Protein AF-A0A0Q6R423-F1 (afdb_monomer_lite)

pLDDT: mean 86.65, std 15.24, range [48.53, 97.94]

Structure (mmCIF, N/CA/C/O backbone):
data_AF-A0A0Q6R423-F1
#
_entry.id   AF-A0A0Q6R423-F1
#
loop_
_atom_site.group_PDB
_atom_site.id
_atom_site.type_symbol
_atom_site.label_atom_id
_atom_site.label_alt_id
_atom_site.label_comp_id
_atom_site.label_asy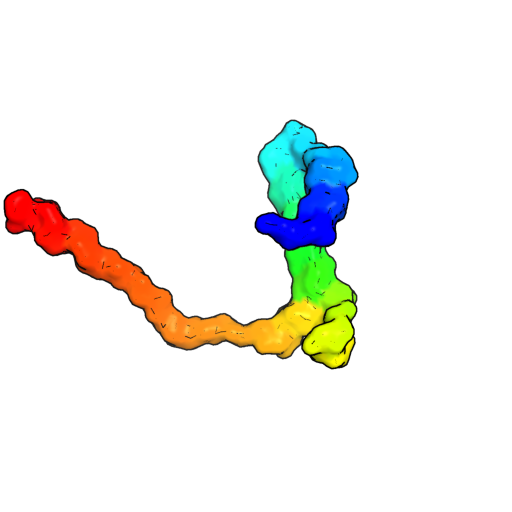m_id
_atom_site.label_entity_id
_atom_site.label_seq_id
_atom_site.pdbx_PDB_ins_code
_atom_site.Cartn_x
_atom_site.Cartn_y
_atom_site.Cartn_z
_atom_site.occupancy
_atom_site.B_iso_or_equiv
_atom_site.auth_seq_id
_atom_site.auth_comp_id
_atom_site.auth_asym_id
_atom_site.auth_atom_id
_atom_site.pdbx_PDB_model_num
ATOM 1 N N . MET A 1 1 ? 4.332 11.821 -2.838 1.00 62.12 1 MET A N 1
ATOM 2 C CA . MET A 1 1 ? 4.855 10.452 -3.066 1.00 62.12 1 MET A CA 1
ATOM 3 C C . MET A 1 1 ? 5.630 10.026 -1.821 1.00 62.12 1 MET A C 1
ATOM 5 O O . MET A 1 1 ? 6.494 10.788 -1.406 1.00 62.12 1 MET A O 1
ATOM 9 N N . HIS A 1 2 ? 5.300 8.886 -1.200 1.00 81.44 2 HIS A N 1
ATOM 10 C CA . HIS A 1 2 ? 5.978 8.370 0.003 1.00 81.44 2 HIS A CA 1
ATOM 11 C C . HIS A 1 2 ? 7.477 8.132 -0.262 1.00 81.44 2 HIS A C 1
ATOM 13 O O . HIS A 1 2 ? 7.851 7.694 -1.353 1.00 81.44 2 HIS A O 1
ATOM 19 N N . LEU A 1 3 ? 8.347 8.439 0.708 1.00 87.69 3 LEU A N 1
ATOM 20 C CA . LEU A 1 3 ? 9.797 8.398 0.488 1.00 87.69 3 LEU A CA 1
ATOM 21 C C . LEU A 1 3 ? 10.301 6.977 0.197 1.00 87.69 3 LEU A C 1
ATOM 23 O O . LEU A 1 3 ? 11.110 6.810 -0.715 1.00 87.69 3 LEU A O 1
ATOM 27 N N . THR A 1 4 ? 9.832 5.964 0.936 1.00 88.00 4 THR A N 1
ATOM 28 C CA . THR A 1 4 ? 10.261 4.569 0.710 1.00 88.00 4 THR A CA 1
ATOM 29 C C . THR A 1 4 ? 9.717 4.028 -0.606 1.00 88.00 4 THR A C 1
ATOM 31 O O . THR A 1 4 ? 10.485 3.486 -1.387 1.00 88.00 4 THR A O 1
ATOM 34 N N . LEU A 1 5 ? 8.455 4.329 -0.933 1.00 89.69 5 LEU A N 1
ATOM 35 C CA . LEU A 1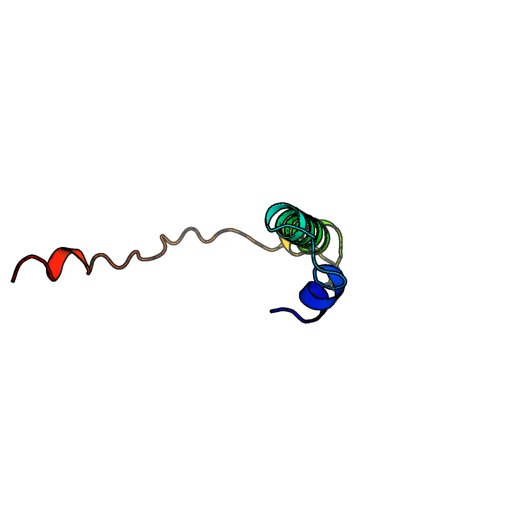 5 ? 7.828 3.958 -2.202 1.00 89.69 5 LEU A CA 1
ATOM 36 C C . LEU A 1 5 ? 8.661 4.440 -3.390 1.00 89.69 5 LEU A C 1
ATOM 38 O O . LEU A 1 5 ? 8.965 3.674 -4.299 1.00 89.69 5 LEU A O 1
ATOM 42 N N . LYS A 1 6 ? 9.075 5.714 -3.368 1.00 88.88 6 LYS A N 1
ATOM 43 C CA . LYS A 1 6 ? 9.923 6.283 -4.422 1.00 88.88 6 LYS A CA 1
ATOM 44 C C . LYS A 1 6 ? 11.270 5.558 -4.506 1.00 88.88 6 LYS A C 1
ATOM 46 O O . LYS A 1 6 ? 11.750 5.279 -5.597 1.00 88.88 6 LYS A O 1
ATOM 51 N N . LYS A 1 7 ? 11.900 5.262 -3.367 1.00 89.06 7 LYS A N 1
ATOM 52 C CA . LYS A 1 7 ? 13.193 4.563 -3.347 1.00 89.06 7 LYS A CA 1
ATOM 53 C C . LYS A 1 7 ? 13.089 3.144 -3.912 1.00 89.06 7 LYS A C 1
ATOM 55 O O . LYS A 1 7 ? 13.952 2.778 -4.698 1.00 89.06 7 LYS A O 1
ATOM 60 N N . GLU A 1 8 ? 12.051 2.401 -3.545 1.00 86.81 8 GLU A N 1
ATOM 61 C CA . GLU A 1 8 ? 11.891 0.980 -3.880 1.00 86.81 8 GLU A CA 1
ATOM 62 C C . GLU A 1 8 ? 11.399 0.769 -5.321 1.00 86.81 8 GLU A C 1
ATOM 64 O O . GLU A 1 8 ? 11.851 -0.140 -6.009 1.00 86.81 8 GLU A O 1
ATOM 69 N N . THR A 1 9 ? 10.541 1.654 -5.837 1.00 91.25 9 THR A N 1
ATOM 70 C CA . THR A 1 9 ? 9.891 1.426 -7.142 1.00 91.25 9 THR A CA 1
ATOM 71 C C . THR A 1 9 ? 10.483 2.228 -8.300 1.00 91.25 9 THR A C 1
ATOM 73 O O . THR A 1 9 ? 10.265 1.860 -9.456 1.00 91.25 9 THR A O 1
ATOM 76 N N . THR A 1 10 ? 11.227 3.316 -8.041 1.00 88.88 10 THR A N 1
ATOM 77 C CA . THR A 1 10 ? 11.689 4.241 -9.099 1.00 88.88 10 THR A CA 1
ATOM 78 C C . THR A 1 10 ? 13.210 4.290 -9.279 1.00 88.88 10 THR A C 1
ATOM 80 O O . THR A 1 10 ? 13.712 5.235 -9.894 1.00 88.88 10 THR A O 1
ATOM 83 N N . ARG A 1 11 ? 13.976 3.336 -8.726 1.00 88.00 11 ARG A N 1
ATOM 84 C CA . ARG A 1 11 ? 15.449 3.290 -8.847 1.00 88.00 11 ARG A CA 1
ATOM 85 C C . ARG A 1 11 ? 15.988 1.872 -9.125 1.00 88.00 11 ARG A C 1
ATOM 87 O O . ARG A 1 11 ? 16.181 1.118 -8.180 1.00 88.00 11 ARG A O 1
ATOM 94 N N . PRO A 1 12 ? 16.299 1.536 -10.396 1.00 86.06 12 PRO A N 1
ATOM 95 C CA . PRO A 1 12 ? 15.922 2.279 -11.611 1.00 86.06 12 PRO A CA 1
ATOM 96 C C . PRO A 1 12 ? 14.393 2.304 -11.764 1.00 86.06 12 PRO A C 1
ATOM 98 O O . PRO A 1 12 ? 13.744 1.473 -11.144 1.00 86.06 12 PRO A O 1
ATOM 101 N N . PRO A 1 13 ? 13.775 3.198 -12.549 1.0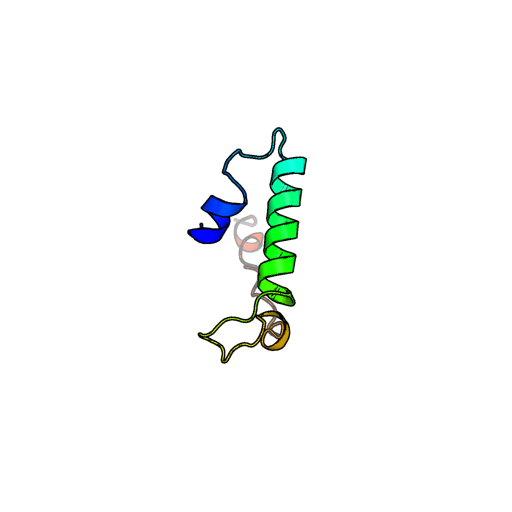0 89.12 13 PRO A N 1
ATOM 102 C CA . PRO A 1 13 ? 12.360 3.064 -12.903 1.00 89.12 13 PRO A CA 1
ATOM 103 C C . PRO A 1 13 ? 12.125 1.841 -13.810 1.00 89.12 13 PRO A C 1
ATOM 105 O O . PRO A 1 13 ? 13.061 1.303 -14.407 1.00 89.12 13 PRO A O 1
ATOM 108 N N . GLY A 1 14 ? 10.878 1.380 -13.901 1.00 91.25 14 GLY A N 1
ATOM 109 C CA . GLY A 1 14 ? 10.455 0.386 -14.885 1.00 91.25 14 GLY A CA 1
ATOM 110 C C . GLY A 1 14 ? 10.668 0.914 -16.305 1.00 91.25 14 GLY A C 1
ATOM 111 O O . GLY A 1 14 ? 10.562 2.116 -16.549 1.00 91.25 14 GLY A O 1
ATOM 112 N N . ARG A 1 15 ? 10.985 0.032 -17.261 1.00 93.62 15 ARG A N 1
ATOM 113 C CA . ARG A 1 15 ? 11.308 0.455 -18.640 1.00 93.62 15 ARG A CA 1
ATOM 114 C C . ARG A 1 15 ? 10.076 0.900 -19.426 1.00 93.62 15 ARG A C 1
ATOM 116 O O . ARG A 1 15 ? 10.204 1.586 -20.432 1.00 93.62 15 ARG A O 1
ATOM 123 N N . THR A 1 16 ? 8.894 0.492 -18.977 1.00 96.44 16 THR A N 1
ATOM 124 C CA . THR A 1 16 ? 7.598 0.851 -19.553 1.00 96.44 16 THR A CA 1
ATOM 125 C C . THR A 1 16 ? 6.625 1.215 -18.439 1.00 96.44 16 THR A C 1
ATOM 127 O O . THR A 1 16 ? 6.835 0.860 -17.276 1.00 96.44 16 THR A O 1
ATOM 130 N N . PHE A 1 17 ? 5.526 1.875 -18.804 1.00 95.81 17 PHE A N 1
ATOM 131 C CA . PHE A 1 17 ? 4.443 2.180 -17.870 1.00 95.81 17 PHE A CA 1
ATOM 132 C C . PHE A 1 17 ? 3.925 0.920 -17.154 1.00 95.81 17 PHE A C 1
ATOM 134 O O . PHE A 1 17 ? 3.802 0.923 -15.934 1.00 95.81 17 PHE A O 1
ATOM 141 N N . LEU A 1 18 ? 3.726 -0.183 -17.887 1.00 96.94 18 LEU A N 1
ATOM 142 C CA . LEU A 1 18 ? 3.261 -1.454 -17.316 1.00 96.94 18 LEU A CA 1
ATOM 143 C C . LEU A 1 18 ? 4.251 -2.045 -16.304 1.00 96.94 18 LEU A C 1
ATOM 145 O O . LEU A 1 18 ? 3.844 -2.519 -15.251 1.00 96.94 18 LEU A O 1
ATOM 149 N N . GLN A 1 19 ? 5.555 -1.984 -16.586 1.00 95.75 19 GLN A N 1
ATOM 150 C CA . GLN A 1 19 ? 6.570 -2.472 -15.647 1.00 95.75 19 GLN A CA 1
ATOM 151 C C . GLN A 1 19 ? 6.671 -1.595 -14.397 1.00 95.75 19 GLN A C 1
ATOM 153 O O . GLN A 1 19 ? 6.914 -2.099 -13.305 1.00 95.75 19 GLN A O 1
ATOM 158 N N . GLN A 1 20 ? 6.496 -0.280 -14.544 1.00 96.44 20 GLN A N 1
ATOM 159 C CA . GLN A 1 20 ? 6.465 0.623 -13.399 1.00 96.44 20 GLN A CA 1
ATOM 160 C C . GLN A 1 20 ? 5.214 0.387 -12.543 1.00 96.44 20 GLN A C 1
ATOM 162 O O . GLN A 1 20 ? 5.317 0.411 -11.319 1.00 96.44 20 GLN A O 1
ATOM 167 N N . GLN A 1 21 ? 4.064 0.119 -13.170 1.00 95.69 21 GLN A N 1
ATOM 168 C CA . GLN A 1 21 ? 2.833 -0.234 -12.466 1.00 95.69 21 GLN A CA 1
ATOM 169 C C . GLN A 1 21 ? 2.996 -1.541 -11.685 1.00 95.69 21 GLN A C 1
ATOM 171 O O . GLN A 1 21 ? 2.720 -1.552 -10.494 1.00 95.69 21 GLN A O 1
ATOM 176 N N . ALA A 1 22 ? 3.562 -2.586 -12.298 1.00 95.56 22 ALA A N 1
ATOM 177 C CA . ALA A 1 22 ? 3.810 -3.858 -11.615 1.00 95.56 22 ALA A CA 1
ATOM 178 C C . ALA A 1 22 ? 4.659 -3.694 -10.340 1.00 95.56 22 ALA A C 1
ATOM 180 O O . ALA A 1 22 ? 4.372 -4.310 -9.320 1.00 95.56 22 ALA A O 1
ATOM 181 N N . ARG A 1 23 ? 5.660 -2.802 -10.358 1.00 94.62 23 ARG A N 1
ATOM 182 C CA . ARG A 1 23 ? 6.456 -2.478 -9.161 1.00 94.62 23 ARG A CA 1
ATOM 183 C C . ARG A 1 23 ? 5.670 -1.736 -8.090 1.00 94.62 23 ARG A C 1
ATOM 185 O O . ARG A 1 23 ? 5.923 -1.923 -6.905 1.00 94.62 23 ARG A O 1
ATOM 192 N N . PHE A 1 24 ? 4.754 -0.858 -8.492 1.00 95.50 24 PHE A N 1
ATOM 193 C CA . PHE A 1 24 ? 3.848 -0.225 -7.539 1.00 95.50 24 PHE A CA 1
ATOM 194 C C . PHE A 1 24 ? 2.886 -1.244 -6.931 1.00 95.50 24 PHE A C 1
ATOM 196 O O .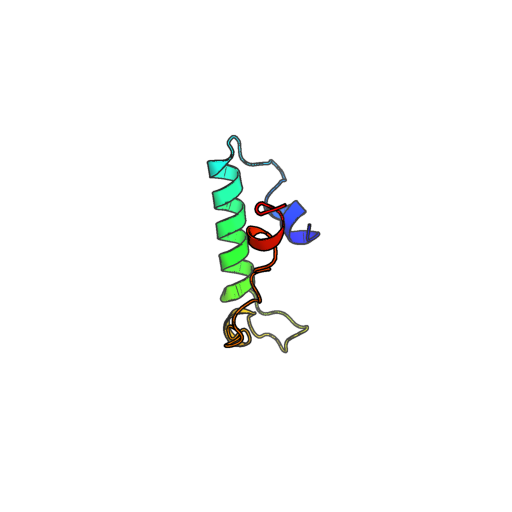 PHE A 1 24 ? 2.660 -1.193 -5.726 1.00 95.50 24 PHE A O 1
ATOM 203 N N . ASP A 1 25 ? 2.373 -2.178 -7.729 1.00 96.19 25 ASP A N 1
ATOM 204 C CA . ASP A 1 25 ? 1.458 -3.221 -7.266 1.00 96.19 25 ASP A CA 1
ATOM 205 C C . ASP A 1 25 ? 2.150 -4.171 -6.275 1.00 96.19 25 ASP A C 1
ATOM 207 O O . ASP A 1 25 ? 1.590 -4.474 -5.220 1.00 96.19 25 ASP A O 1
ATOM 211 N N . GLU A 1 26 ? 3.395 -4.566 -6.559 1.00 95.38 26 GLU A N 1
ATOM 212 C CA . GLU A 1 26 ? 4.236 -5.362 -5.655 1.00 95.38 26 GLU A CA 1
ATOM 213 C C . GLU A 1 26 ? 4.471 -4.635 -4.325 1.00 95.38 26 GLU A C 1
ATOM 215 O O . GLU A 1 26 ? 4.168 -5.178 -3.263 1.00 95.38 26 GLU A O 1
ATOM 220 N N . PHE A 1 27 ? 4.879 -3.361 -4.374 1.00 95.12 27 PHE A N 1
ATOM 221 C CA . PHE A 1 27 ? 5.044 -2.548 -3.167 1.00 95.12 27 PHE A CA 1
ATOM 222 C C . PHE A 1 27 ? 3.743 -2.433 -2.363 1.00 95.12 27 PHE A C 1
ATOM 224 O O . PHE A 1 27 ? 3.752 -2.506 -1.136 1.00 95.12 27 PHE A O 1
ATOM 231 N N . VAL A 1 28 ? 2.606 -2.231 -3.035 1.00 95.75 28 VAL A N 1
ATOM 232 C CA . VAL A 1 28 ? 1.289 -2.136 -2.391 1.00 95.75 28 VAL A CA 1
ATOM 233 C C . VAL A 1 28 ? 0.919 -3.456 -1.718 1.00 95.75 28 VAL A C 1
ATOM 235 O O . VAL A 1 28 ? 0.330 -3.417 -0.636 1.00 95.75 28 VAL A O 1
ATOM 238 N N . SER A 1 29 ? 1.250 -4.602 -2.319 1.00 97.00 29 SER A N 1
ATOM 239 C CA . SER A 1 29 ? 1.050 -5.914 -1.696 1.00 97.00 29 SER A CA 1
ATOM 240 C C . SER A 1 29 ? 1.890 -6.043 -0.429 1.00 97.00 29 SER A C 1
ATOM 242 O O . SER A 1 29 ? 1.333 -6.209 0.657 1.00 97.00 29 SER A O 1
ATOM 244 N N . GLU A 1 30 ? 3.202 -5.854 -0.554 1.00 96.38 30 GLU A N 1
ATOM 245 C CA . GLU A 1 30 ? 4.160 -6.029 0.536 1.00 96.38 30 GLU A CA 1
ATOM 246 C C . GLU A 1 30 ? 3.860 -5.074 1.706 1.00 96.38 30 GLU A C 1
ATOM 248 O O . GLU A 1 30 ? 3.722 -5.487 2.860 1.00 96.38 30 GLU A O 1
ATOM 253 N N . PHE A 1 31 ? 3.678 -3.782 1.416 1.00 95.56 31 PHE A N 1
ATOM 254 C CA . PHE A 1 31 ? 3.434 -2.756 2.430 1.00 95.56 31 PHE A CA 1
ATOM 255 C C . PHE A 1 31 ? 2.118 -2.978 3.181 1.00 95.56 31 PHE A C 1
ATOM 257 O O . PHE A 1 31 ? 2.061 -2.770 4.394 1.00 95.56 31 PHE A O 1
ATOM 264 N N . ASN A 1 32 ? 1.051 -3.373 2.477 1.00 96.38 32 ASN A N 1
ATOM 265 C CA . ASN A 1 32 ? -0.268 -3.490 3.094 1.00 96.38 32 ASN A CA 1
ATOM 266 C C . ASN A 1 32 ? -0.523 -4.846 3.751 1.00 96.38 32 ASN A C 1
ATOM 268 O O . ASN A 1 32 ? -1.393 -4.906 4.618 1.00 96.38 32 ASN A O 1
ATOM 272 N N . ARG A 1 33 ? 0.167 -5.917 3.334 1.00 97.44 33 ARG A N 1
ATOM 273 C CA . ARG A 1 33 ? -0.168 -7.293 3.740 1.00 97.44 33 ARG A CA 1
ATOM 274 C C . ARG A 1 33 ? 0.968 -8.079 4.383 1.00 97.44 33 ARG A C 1
ATOM 276 O O . ARG A 1 33 ? 0.674 -9.060 5.052 1.00 97.44 33 ARG A O 1
ATOM 283 N N . GLU A 1 34 ? 2.223 -7.677 4.203 1.00 97.06 34 GLU A N 1
ATOM 284 C CA . GLU A 1 34 ? 3.372 -8.506 4.604 1.00 97.06 34 GLU A CA 1
ATOM 285 C C . GLU A 1 34 ? 4.283 -7.805 5.615 1.00 97.06 34 GLU A C 1
ATOM 287 O O . GLU A 1 34 ? 4.801 -8.448 6.525 1.00 97.06 34 GLU A O 1
ATOM 292 N N . ARG A 1 35 ? 4.456 -6.481 5.508 1.00 95.62 35 ARG A N 1
ATOM 293 C CA . ARG A 1 35 ? 5.312 -5.704 6.415 1.00 95.62 35 ARG A CA 1
ATOM 294 C C . ARG A 1 35 ? 4.533 -5.236 7.646 1.00 95.62 35 ARG A C 1
ATOM 296 O O . ARG A 1 35 ? 3.676 -4.366 7.503 1.00 95.62 35 ARG A O 1
ATOM 303 N N . PRO A 1 36 ? 4.822 -5.745 8.856 1.00 96.31 36 PRO A N 1
ATOM 304 C CA . PRO A 1 36 ? 4.258 -5.193 10.080 1.00 96.31 36 PRO A CA 1
ATOM 305 C C . PRO A 1 36 ? 4.849 -3.807 10.365 1.00 96.31 36 PRO A C 1
ATOM 307 O O . PRO A 1 36 ? 6.053 -3.595 10.211 1.00 96.31 36 PRO A O 1
ATOM 310 N N . HIS A 1 37 ? 4.013 -2.863 10.806 1.00 96.50 37 HIS A N 1
ATOM 311 C CA . HIS A 1 37 ? 4.448 -1.486 11.073 1.00 96.50 37 HIS A CA 1
ATOM 312 C C . HIS A 1 37 ? 4.345 -1.147 12.556 1.00 96.50 37 HIS A C 1
ATOM 314 O O . HIS A 1 37 ? 3.292 -1.298 13.180 1.00 96.50 37 HIS A O 1
ATOM 320 N N . GLU A 1 38 ? 5.427 -0.609 13.114 1.00 97.00 38 GLU A N 1
ATOM 321 C CA . GLU A 1 38 ? 5.520 -0.251 14.536 1.00 97.00 38 GLU A CA 1
ATOM 322 C C . GLU A 1 38 ? 4.428 0.732 14.973 1.00 97.00 38 GLU A C 1
ATOM 324 O O . GLU A 1 38 ? 3.805 0.541 16.016 1.00 97.00 38 GLU A O 1
ATOM 329 N N . ALA A 1 39 ? 4.123 1.735 14.142 1.00 95.75 39 ALA A N 1
ATOM 330 C CA . ALA A 1 39 ? 3.129 2.769 14.446 1.00 95.75 39 ALA A CA 1
ATOM 331 C C . ALA A 1 39 ? 1.705 2.222 14.671 1.00 95.75 39 ALA A C 1
ATOM 333 O O . ALA A 1 39 ? 0.874 2.900 15.270 1.00 95.75 39 ALA A O 1
ATOM 334 N N . ILE A 1 40 ? 1.424 1.003 14.201 1.00 96.62 40 ILE A N 1
ATOM 335 C CA . ILE A 1 40 ? 0.143 0.310 14.381 1.00 96.62 40 ILE A CA 1
ATOM 336 C C . ILE A 1 40 ? 0.300 -0.998 15.170 1.00 96.62 40 ILE A C 1
ATOM 338 O O . ILE A 1 40 ? -0.496 -1.926 15.024 1.00 96.62 40 ILE A O 1
ATOM 342 N N . GLY A 1 41 ? 1.322 -1.070 16.026 1.00 97.62 41 GLY A N 1
ATOM 343 C CA . GLY A 1 41 ? 1.529 -2.188 16.942 1.00 97.62 41 GLY A CA 1
ATOM 344 C C . GLY A 1 41 ? 1.951 -3.473 16.238 1.00 97.62 41 GLY A C 1
ATOM 345 O O . GLY A 1 41 ? 1.460 -4.542 16.586 1.00 97.62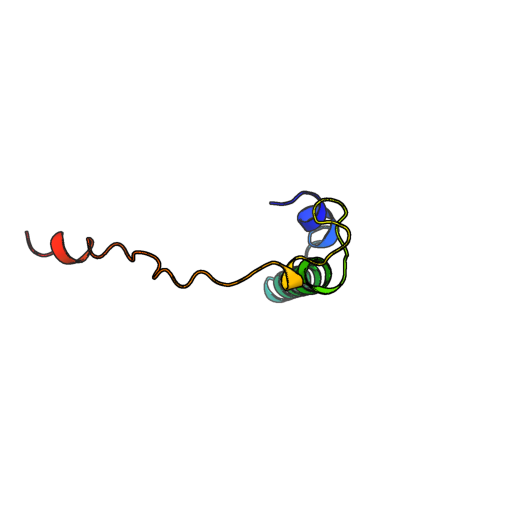 41 GLY A O 1
ATOM 346 N N . MET A 1 42 ? 2.827 -3.366 15.235 1.00 97.44 42 MET A N 1
ATOM 347 C CA . MET A 1 42 ? 3.321 -4.494 14.434 1.00 97.44 42 MET A CA 1
ATOM 348 C C . MET A 1 42 ? 2.227 -5.243 13.660 1.00 97.44 42 MET A C 1
ATOM 350 O O . MET A 1 42 ? 2.399 -6.403 13.300 1.00 97.44 42 MET A O 1
ATOM 354 N N . LYS A 1 43 ? 1.110 -4.574 13.370 1.00 97.56 43 LYS A N 1
ATOM 355 C CA . LYS A 1 43 ? 0.080 -5.072 12.451 1.00 97.56 43 LYS A CA 1
ATOM 356 C C . LYS A 1 43 ? 0.376 -4.642 11.022 1.00 97.56 43 LYS A C 1
ATOM 358 O O . LYS A 1 43 ? 1.157 -3.711 10.797 1.00 97.56 43 LYS A O 1
ATOM 363 N N . VAL A 1 44 ? -0.281 -5.286 10.062 1.00 97.94 44 VAL A N 1
ATOM 364 C CA . VAL A 1 44 ? -0.284 -4.831 8.668 1.00 97.94 44 VAL A CA 1
ATOM 365 C C . VAL A 1 44 ? -1.494 -3.916 8.415 1.00 97.94 44 VAL A C 1
ATOM 367 O O . VAL A 1 44 ? -2.531 -4.074 9.063 1.00 97.94 44 VAL A O 1
ATOM 370 N N . PRO A 1 45 ? -1.417 -2.939 7.492 1.00 97.31 45 PRO A N 1
ATOM 371 C CA . PRO A 1 45 ? -2.517 -2.013 7.223 1.00 97.31 45 PRO A CA 1
ATOM 372 C C . PRO A 1 45 ? -3.809 -2.713 6.791 1.00 97.31 45 PRO A C 1
ATOM 374 O O . PRO A 1 45 ? -4.898 -2.252 7.140 1.00 97.31 45 PRO A O 1
ATOM 377 N N . ALA A 1 46 ? -3.700 -3.833 6.067 1.00 97.38 46 ALA A N 1
ATOM 378 C CA . ALA A 1 46 ? -4.849 -4.620 5.628 1.00 97.38 46 ALA A CA 1
ATOM 379 C C . ALA A 1 46 ? -5.691 -5.174 6.790 1.00 97.38 46 ALA A C 1
ATOM 381 O O . ALA A 1 46 ? -6.891 -5.351 6.608 1.00 97.38 46 ALA A O 1
ATOM 382 N N . ASP A 1 47 ? -5.108 -5.376 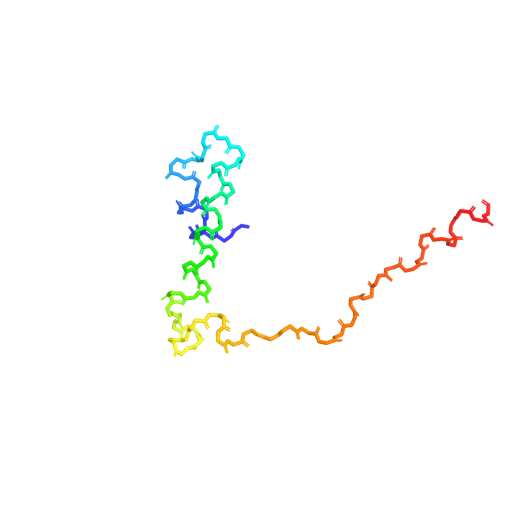7.977 1.00 97.62 47 ASP A N 1
ATOM 383 C CA . ASP A 1 47 ? -5.839 -5.861 9.158 1.00 97.62 47 ASP A CA 1
ATOM 384 C C . ASP A 1 47 ? -6.711 -4.776 9.803 1.00 97.62 47 ASP A C 1
ATOM 386 O O . ASP A 1 47 ? -7.638 -5.071 10.556 1.00 97.62 47 ASP A O 1
ATOM 390 N N . LEU A 1 48 ? -6.378 -3.505 9.570 1.00 96.62 48 LEU A N 1
ATOM 391 C CA . LEU A 1 48 ? -7.002 -2.363 10.242 1.00 96.62 48 LEU A CA 1
ATOM 392 C C . LEU A 1 48 ? -7.957 -1.594 9.336 1.00 96.62 48 LEU A C 1
ATOM 394 O O . LEU A 1 48 ? -8.877 -0.934 9.823 1.00 96.62 48 LEU A O 1
ATOM 398 N N . TYR A 1 49 ? -7.726 -1.632 8.026 1.00 95.19 49 TYR A N 1
ATOM 399 C CA . TYR A 1 49 ? -8.539 -0.891 7.079 1.00 95.19 49 TYR A CA 1
ATOM 400 C C . TYR A 1 49 ? -9.897 -1.563 6.852 1.00 95.19 49 TYR A C 1
ATOM 402 O O . TYR A 1 49 ? -9.983 -2.721 6.456 1.00 95.19 49 TYR A O 1
ATOM 410 N N . SER A 1 50 ? -10.965 -0.783 7.017 1.00 94.38 50 SER A N 1
ATOM 411 C CA . SER A 1 50 ? -12.320 -1.147 6.610 1.00 94.38 50 SER A CA 1
ATOM 412 C C . SER A 1 50 ? -12.884 -0.056 5.707 1.00 94.38 50 SER A C 1
ATOM 414 O O . SER A 1 50 ? -12.770 1.138 6.008 1.00 94.38 50 SER A O 1
ATOM 416 N N . ALA A 1 51 ? -13.462 -0.458 4.575 1.00 93.00 51 ALA A N 1
ATOM 417 C CA . ALA A 1 51 ? -14.018 0.477 3.609 1.00 93.00 51 ALA A CA 1
ATOM 418 C C . ALA A 1 51 ? -15.177 1.274 4.232 1.00 93.00 51 ALA A C 1
ATOM 420 O O . ALA A 1 51 ? -16.038 0.728 4.922 1.00 93.00 51 ALA A O 1
ATOM 421 N N . SER A 1 52 ? -15.219 2.584 3.978 1.00 91.69 52 SER A N 1
ATOM 422 C CA . SER A 1 52 ? -16.312 3.417 4.478 1.00 91.69 52 SER A CA 1
ATOM 423 C C . SER A 1 52 ? -17.623 3.055 3.782 1.00 91.69 52 SER A C 1
ATOM 425 O O . SER A 1 52 ? -17.701 3.081 2.558 1.00 91.69 52 SER A O 1
ATOM 427 N N . ALA A 1 53 ? -18.677 2.815 4.563 1.00 92.00 53 ALA A N 1
ATOM 428 C CA . ALA A 1 53 ? -20.033 2.626 4.042 1.00 92.00 53 ALA A CA 1
ATOM 429 C C . ALA A 1 53 ? -20.668 3.927 3.513 1.00 92.00 53 ALA A C 1
ATOM 431 O O . ALA A 1 53 ? -21.766 3.911 2.959 1.00 92.00 53 ALA A O 1
ATOM 432 N N . ARG A 1 54 ? -20.017 5.080 3.714 1.00 91.06 54 ARG A N 1
ATOM 433 C CA . ARG A 1 54 ? -20.526 6.360 3.224 1.00 91.06 54 ARG A CA 1
ATOM 434 C C . ARG A 1 54 ? -20.341 6.420 1.717 1.00 91.06 54 ARG A C 1
ATOM 436 O O . ARG A 1 54 ? -19.213 6.359 1.232 1.00 91.06 54 ARG A O 1
ATOM 443 N N . LEU A 1 55 ? -21.441 6.622 0.994 1.00 88.94 55 LEU A N 1
ATOM 444 C CA . LEU A 1 55 ? -21.371 6.969 -0.416 1.00 88.94 55 LEU A CA 1
ATOM 445 C C . LEU A 1 55 ? -20.541 8.248 -0.543 1.00 88.94 55 LEU A C 1
ATOM 447 O O . LEU A 1 55 ? -20.866 9.280 0.057 1.00 88.94 55 LEU A O 1
ATOM 451 N N . ARG A 1 56 ? -19.437 8.167 -1.290 1.00 79.31 56 ARG A N 1
ATOM 452 C CA . ARG A 1 56 ? -18.674 9.351 -1.672 1.00 79.31 56 ARG A CA 1
ATOM 453 C C . ARG A 1 56 ? -19.662 10.270 -2.378 1.00 79.31 56 ARG A C 1
ATOM 455 O O . ARG A 1 56 ? -20.256 9.855 -3.366 1.00 79.31 56 ARG A O 1
ATOM 462 N N . ARG A 1 57 ? -19.879 11.477 -1.846 1.00 78.25 57 ARG A N 1
ATOM 463 C CA . ARG A 1 57 ? -20.719 12.468 -2.522 1.00 78.25 57 ARG A CA 1
ATOM 464 C C . ARG A 1 57 ? -20.101 12.726 -3.888 1.00 78.25 57 ARG A C 1
ATOM 466 O O . ARG A 1 57 ? -19.051 13.356 -3.986 1.00 78.25 57 ARG A O 1
ATOM 473 N N . ASP A 1 58 ? -20.721 12.167 -4.913 1.00 70.50 58 ASP A N 1
ATOM 474 C CA . ASP A 1 58 ? -20.524 12.619 -6.273 1.00 70.50 58 ASP A CA 1
ATOM 475 C C . ASP A 1 58 ? -21.155 14.004 -6.355 1.00 70.50 58 ASP A C 1
ATOM 477 O O . ASP A 1 58 ? -22.296 14.197 -5.928 1.00 70.50 58 ASP A O 1
ATOM 481 N N . ASN A 1 59 ? -20.382 14.987 -6.814 1.00 62.72 59 ASN A N 1
ATOM 482 C CA . ASN A 1 59 ? -20.883 16.332 -7.053 1.00 62.72 59 ASN A CA 1
ATOM 483 C C . ASN A 1 59 ? -21.944 16.238 -8.158 1.00 62.72 59 ASN A C 1
ATOM 485 O O . ASN A 1 59 ? -21.618 16.264 -9.340 1.00 62.72 59 ASN A O 1
ATOM 489 N N . GLN A 1 60 ? -23.216 16.131 -7.772 1.00 52.47 60 GLN A N 1
ATOM 490 C CA . GLN A 1 60 ? -24.368 16.153 -8.681 1.00 52.47 60 GLN A CA 1
ATOM 491 C C . GLN A 1 60 ? -24.584 17.537 -9.339 1.00 52.47 60 GLN A C 1
ATOM 493 O O . GLN A 1 60 ? -25.571 17.745 -10.041 1.00 52.47 60 GLN A O 1
ATOM 498 N N . ASP A 1 61 ? -23.651 18.477 -9.165 1.00 55.97 61 ASP A N 1
ATOM 499 C CA . ASP A 1 61 ? -23.793 19.883 -9.553 1.00 55.97 61 ASP A CA 1
ATOM 500 C C . ASP A 1 61 ? -23.389 20.197 -11.007 1.00 55.97 61 ASP A C 1
ATOM 502 O O . ASP A 1 61 ? -23.561 21.332 -11.456 1.00 55.97 61 ASP A O 1
ATOM 506 N N . GLU A 1 62 ? -22.879 19.234 -11.784 1.00 54.12 62 GLU A N 1
ATOM 507 C CA . GLU A 1 62 ? -22.528 19.492 -13.194 1.00 54.12 62 GLU A CA 1
ATOM 508 C C . GLU A 1 62 ? -23.750 19.519 -14.130 1.00 54.12 62 GLU A C 1
ATOM 510 O O . GLU A 1 62 ? -23.752 20.274 -15.104 1.00 54.12 62 GLU A O 1
ATOM 515 N N . ASN A 1 63 ? -24.846 18.829 -13.789 1.00 49.88 63 ASN A N 1
ATOM 516 C CA . ASN A 1 63 ? -26.070 18.840 -14.606 1.00 49.88 63 ASN A CA 1
ATOM 517 C C . ASN A 1 63 ? -26.888 20.142 -14.495 1.00 49.88 63 ASN A C 1
ATOM 519 O O . ASN A 1 63 ? -27.727 20.410 -15.351 1.00 49.88 63 ASN A O 1
ATOM 523 N N . ALA A 1 64 ? -26.643 20.988 -13.488 1.00 53.28 64 ALA A N 1
ATOM 524 C CA . ALA A 1 64 ? -27.374 22.249 -13.308 1.00 53.28 64 ALA A CA 1
ATOM 525 C C . ALA A 1 64 ? -26.783 23.432 -14.105 1.00 53.28 64 ALA A C 1
ATOM 527 O O . ALA A 1 64 ? -27.437 24.466 -14.247 1.00 53.28 64 ALA A O 1
ATOM 528 N N . ARG A 1 65 ? -25.556 23.304 -14.636 1.00 54.94 65 ARG A N 1
ATOM 529 C CA . ARG A 1 65 ? -24.870 24.371 -15.395 1.00 54.94 65 ARG A CA 1
ATOM 530 C C . ARG A 1 65 ? -25.114 24.322 -16.904 1.00 54.94 65 ARG A C 1
ATOM 532 O O . ARG A 1 65 ? -24.854 25.311 -17.572 1.00 54.94 65 ARG A O 1
ATOM 539 N N . GLN A 1 66 ? -25.627 23.210 -17.430 1.00 52.41 66 GLN A N 1
ATOM 540 C CA . GLN A 1 66 ? -25.907 23.033 -18.865 1.00 52.41 66 GLN A CA 1
ATOM 541 C C . GLN A 1 66 ? -27.338 23.437 -19.266 1.00 52.41 66 GLN A C 1
ATOM 543 O O . GLN A 1 66 ? -27.711 23.298 -20.424 1.00 52.41 66 GLN A O 1
ATOM 548 N N . SER A 1 67 ? -28.145 23.936 -18.321 1.00 49.59 67 SER A N 1
ATOM 549 C CA . SER A 1 67 ? -29.535 24.367 -18.556 1.00 49.59 67 SER A CA 1
ATOM 550 C C . SER A 1 67 ? -29.744 25.883 -18.399 1.00 49.59 67 SER A C 1
ATOM 552 O O . SER A 1 67 ? -30.839 26.315 -18.039 1.00 49.59 67 SER A O 1
ATOM 554 N N . ARG A 1 68 ? -28.712 26.702 -18.631 1.00 48.53 68 ARG A N 1
ATOM 555 C CA . ARG A 1 68 ? -28.836 28.165 -18.734 1.00 48.53 68 ARG A CA 1
ATOM 556 C C . ARG A 1 68 ? -28.156 28.692 -19.982 1.00 48.53 68 ARG A C 1
ATOM 558 O O . ARG A 1 68 ? -27.091 28.140 -20.327 1.00 48.53 68 ARG A O 1
#

Radius of gyration: 18.64 Å; chains: 1; bounding box: 46×37×36 Å

Foldseek 3Di:
DDPVLCVQQVVVHQPDPVRSVVSSVVCCCCQQPPAQDVVVPRDHVVVVDDDDPDDDDDPPPPVVVVPD

Secondary structure (DSSP, 8-state):
--HHHHHHHSSSPPSSHHHHHHHHHHHHHHHHHT--BGGGTTB-HHHH-----SPP---GGGTTSS--

Sequence (68 aa):
MHLTLKKETTRPPGRTFLQQQARFDEFVSEFNRERPHEAIGMKVPADLYSASARLRRDNQDENARQSR